Protein AF-A0A418VIE2-F1 (afdb_monomer_lite)

pLDDT: mean 78.19, std 21.06, range [44.25, 98.56]

Foldseek 3Di:
DDDDDDDDDDDDPPPPDPPPVPPVQPLVNVLVVLVVQLVVCVVVVPVVSNVVSVVVNVVSVVVVVVVVVVVVVVD

Structure (mmCIF, N/CA/C/O backbone):
data_AF-A0A418VIE2-F1
#
_entry.id   AF-A0A418VIE2-F1
#
loop_
_atom_site.group_PDB
_atom_site.id
_atom_site.type_symbol
_atom_site.label_atom_id
_atom_site.label_alt_id
_atom_site.label_comp_id
_atom_site.label_asym_id
_atom_site.label_entity_id
_atom_site.label_seq_id
_atom_site.pdbx_PDB_ins_code
_atom_site.Cartn_x
_atom_site.Cartn_y
_atom_site.Cartn_z
_atom_site.occupancy
_atom_site.B_iso_or_equiv
_atom_site.auth_seq_id
_atom_site.auth_comp_id
_atom_site.auth_asym_id
_atom_site.auth_atom_id
_atom_site.pdbx_PDB_model_num
ATOM 1 N N . MET A 1 1 ? 67.004 7.727 10.924 1.00 44.25 1 MET A N 1
ATOM 2 C CA . MET A 1 1 ? 66.107 8.866 10.635 1.00 44.25 1 MET A CA 1
ATOM 3 C C . MET A 1 1 ? 64.684 8.398 10.876 1.00 44.25 1 MET A C 1
ATOM 5 O O . MET A 1 1 ? 64.160 7.648 10.067 1.00 44.25 1 MET A O 1
ATOM 9 N N . GLY A 1 2 ? 64.122 8.717 12.042 1.00 47.75 2 GLY A N 1
ATOM 10 C CA . GLY A 1 2 ? 62.741 8.377 12.385 1.00 47.75 2 GLY A CA 1
ATOM 11 C C . GLY A 1 2 ? 61.825 9.549 12.060 1.00 47.75 2 GLY A C 1
ATOM 12 O O . GLY A 1 2 ? 62.172 10.688 12.360 1.00 47.75 2 GLY A O 1
ATOM 13 N N . THR A 1 3 ? 60.668 9.277 11.465 1.00 54.97 3 THR A N 1
ATOM 14 C CA . THR A 1 3 ? 59.562 10.237 11.434 1.00 54.97 3 THR A CA 1
ATOM 15 C C . THR A 1 3 ? 58.306 9.552 11.952 1.00 54.97 3 THR A C 1
ATOM 17 O O . THR A 1 3 ? 57.660 8.757 11.277 1.00 54.97 3 THR A O 1
ATOM 20 N N . SER A 1 4 ? 58.005 9.843 13.214 1.00 46.97 4 SER A N 1
ATOM 21 C CA . SER A 1 4 ? 56.699 9.632 13.821 1.00 46.97 4 SER A CA 1
ATOM 22 C C . SER A 1 4 ? 55.819 10.819 13.443 1.00 46.97 4 SER A C 1
ATOM 24 O O . SER A 1 4 ? 56.144 11.947 13.815 1.00 46.97 4 SER A O 1
ATOM 26 N N . SER A 1 5 ? 54.699 10.579 12.763 1.00 53.31 5 SER A N 1
ATOM 27 C CA . SER A 1 5 ? 53.666 11.599 12.564 1.00 53.31 5 SER A CA 1
ATOM 28 C C . SER A 1 5 ? 52.427 11.258 13.384 1.00 53.31 5 SER A C 1
ATOM 30 O O . SER A 1 5 ? 51.810 10.207 13.239 1.00 53.31 5 SER A O 1
ATOM 32 N N . LYS A 1 6 ? 52.148 12.180 14.305 1.00 49.38 6 LYS A N 1
ATOM 33 C CA . LYS A 1 6 ? 51.090 12.211 15.312 1.00 49.38 6 LYS A CA 1
ATOM 34 C C . LYS A 1 6 ? 49.682 12.160 14.717 1.00 49.38 6 LYS A C 1
ATOM 36 O O . LYS A 1 6 ? 49.360 12.881 13.778 1.00 49.38 6 LYS A O 1
ATOM 41 N N . SER A 1 7 ? 48.845 11.397 15.416 1.00 50.56 7 SER A N 1
ATOM 42 C CA . SER A 1 7 ? 47.387 11.507 15.473 1.00 50.56 7 SER A CA 1
ATOM 43 C C . SER A 1 7 ? 46.937 12.962 15.666 1.00 50.56 7 SER A C 1
ATOM 45 O O . SER A 1 7 ? 47.450 13.654 16.547 1.00 50.56 7 SER A O 1
ATOM 47 N N . SER A 1 8 ? 45.973 13.409 14.858 1.00 58.31 8 SER A N 1
ATOM 48 C CA . SER A 1 8 ? 45.213 14.642 15.080 1.00 58.31 8 SER A CA 1
ATOM 49 C C . SER A 1 8 ? 43.730 14.291 15.135 1.00 58.31 8 SER A C 1
ATOM 51 O O . SER A 1 8 ? 43.072 14.070 14.124 1.00 58.31 8 SER A O 1
ATOM 53 N N . GLN A 1 9 ? 43.244 14.193 16.364 1.00 55.88 9 GLN A N 1
ATOM 54 C CA . GLN A 1 9 ? 41.845 14.123 16.744 1.00 55.88 9 GLN A CA 1
ATOM 55 C C . GLN A 1 9 ? 41.242 15.530 16.662 1.00 55.88 9 GLN A C 1
ATOM 57 O O . GLN A 1 9 ? 41.697 16.407 17.387 1.00 55.88 9 GLN A O 1
ATOM 62 N N . THR A 1 10 ? 40.178 15.728 15.882 1.00 47.44 10 THR A N 1
ATOM 63 C CA . THR A 1 10 ? 39.162 16.763 16.147 1.00 47.44 10 THR A CA 1
ATOM 64 C C . THR A 1 10 ? 37.792 16.301 15.652 1.00 47.44 10 THR A C 1
ATOM 66 O O . THR A 1 10 ? 37.380 16.510 14.516 1.00 47.44 10 THR A O 1
ATOM 69 N N . ASN A 1 11 ? 37.091 15.624 16.559 1.00 57.06 11 ASN A N 1
ATOM 70 C CA . ASN A 1 11 ? 35.708 15.907 16.939 1.00 57.06 11 ASN A CA 1
ATOM 71 C C . ASN A 1 11 ? 34.934 16.846 15.982 1.00 57.06 11 ASN A C 1
ATOM 73 O O . ASN A 1 11 ? 34.904 18.059 16.176 1.00 57.06 11 ASN A O 1
ATOM 77 N N . THR A 1 12 ? 34.231 16.286 15.001 1.00 50.66 12 THR A N 1
ATOM 78 C CA . THR A 1 12 ? 33.000 16.903 14.492 1.00 50.66 12 THR A CA 1
ATOM 79 C C . THR A 1 12 ? 31.843 16.015 14.900 1.00 50.66 12 THR A C 1
ATOM 81 O O . THR A 1 12 ? 31.431 15.093 14.203 1.00 50.66 12 THR A O 1
ATOM 84 N N . ALA A 1 13 ? 31.339 16.308 16.098 1.00 54.47 13 ALA A N 1
ATOM 85 C CA . ALA A 1 13 ? 29.998 15.950 16.502 1.00 54.47 13 ALA A CA 1
ATOM 86 C C . ALA A 1 13 ? 29.017 16.547 15.483 1.00 54.47 13 ALA A C 1
ATOM 88 O O . ALA A 1 13 ? 28.583 17.688 15.610 1.00 54.47 13 ALA A O 1
ATOM 89 N N . ARG A 1 14 ? 28.663 15.778 14.454 1.00 52.34 14 ARG A N 1
ATOM 90 C CA . ARG A 1 14 ? 27.330 15.880 13.875 1.00 52.34 14 ARG A CA 1
ATOM 91 C C . ARG A 1 14 ? 26.464 14.905 14.644 1.00 52.34 14 ARG A C 1
ATOM 93 O O . ARG A 1 14 ? 26.228 13.778 14.228 1.00 52.34 14 ARG A O 1
ATOM 100 N N . ALA A 1 15 ? 26.028 15.380 15.807 1.00 52.25 15 ALA A N 1
ATOM 101 C CA . ALA A 1 15 ? 24.715 15.028 16.297 1.00 52.25 15 ALA A CA 1
ATOM 102 C C . ALA A 1 15 ? 23.730 15.467 15.206 1.00 52.25 15 ALA A C 1
ATOM 104 O O . ALA A 1 15 ? 23.276 16.607 15.184 1.00 52.25 15 ALA A O 1
ATOM 105 N N . SER A 1 16 ? 23.470 14.586 14.241 1.00 48.16 16 SER A N 1
ATOM 106 C CA . SER A 1 16 ? 22.164 14.595 13.609 1.00 48.16 16 SER A CA 1
ATOM 107 C C . SER A 1 16 ? 21.240 14.159 14.724 1.00 48.16 16 SER A C 1
ATOM 109 O O . SER A 1 16 ? 21.236 12.987 15.101 1.00 48.16 16 SER A O 1
ATOM 111 N N . SER A 1 17 ? 20.607 15.152 15.348 1.00 48.53 17 SER A N 1
ATOM 112 C CA . SER A 1 17 ? 19.502 14.956 16.264 1.00 48.53 17 SER A CA 1
ATOM 113 C C . SER A 1 17 ? 18.673 13.799 15.739 1.00 48.53 17 SER A C 1
ATOM 115 O O . SER A 1 17 ? 18.223 13.827 14.594 1.00 48.53 17 SER A O 1
ATOM 117 N N . ALA A 1 18 ? 18.537 12.766 16.564 1.00 53.66 18 ALA A N 1
ATOM 118 C CA . ALA A 1 18 ? 17.408 11.880 16.453 1.00 53.66 18 ALA A CA 1
ATOM 119 C C . ALA A 1 18 ? 16.190 12.802 16.476 1.00 53.66 18 ALA A C 1
ATOM 121 O O . ALA A 1 18 ? 15.856 13.369 17.518 1.00 53.66 18 ALA A O 1
ATOM 122 N N . GLU A 1 19 ? 15.600 13.041 15.309 1.00 52.88 19 GLU A N 1
ATOM 123 C CA . GLU A 1 19 ? 14.234 13.514 15.233 1.00 52.88 19 GLU A CA 1
ATOM 124 C C . GLU A 1 19 ? 13.398 12.343 15.739 1.00 52.88 19 GLU A C 1
ATOM 126 O O . GLU A 1 19 ? 12.840 11.558 14.982 1.00 52.88 19 GLU A O 1
ATOM 131 N N . ASP A 1 20 ? 13.359 12.211 17.065 1.00 48.88 20 ASP A N 1
ATOM 132 C CA . ASP A 1 20 ? 12.337 11.495 17.815 1.00 48.88 20 ASP A CA 1
ATOM 133 C C . ASP A 1 20 ? 11.036 12.308 17.723 1.00 48.88 20 ASP A C 1
ATOM 135 O O . ASP A 1 20 ? 10.429 12.744 18.696 1.00 48.88 20 ASP A O 1
ATOM 139 N N . GLY A 1 21 ? 10.663 12.621 16.487 1.00 45.22 21 GLY A N 1
ATOM 140 C CA . GLY A 1 21 ? 9.343 13.036 16.097 1.00 45.22 21 GLY A CA 1
ATOM 141 C C . GLY A 1 21 ? 8.675 11.760 15.654 1.00 45.22 21 GLY A C 1
ATOM 142 O O . GLY A 1 21 ? 8.662 11.449 14.467 1.00 45.22 21 GLY A O 1
ATOM 143 N N . SER A 1 22 ? 8.154 11.007 16.619 1.00 49.78 22 SER A N 1
ATOM 144 C CA . SER A 1 22 ? 7.197 9.930 16.389 1.00 49.78 22 SER A CA 1
ATOM 145 C C . SER A 1 22 ? 5.914 10.520 15.786 1.00 49.78 22 SER A C 1
ATOM 147 O O . SER A 1 22 ? 4.851 10.500 16.398 1.00 49.78 22 SER A O 1
ATOM 149 N N . ASN A 1 23 ? 6.009 11.095 14.588 1.00 51.19 23 ASN A N 1
ATOM 150 C CA . ASN A 1 23 ? 4.883 11.397 13.731 1.00 51.19 23 ASN A CA 1
ATOM 151 C C . ASN A 1 23 ? 4.503 10.044 13.136 1.00 51.19 23 ASN A C 1
ATOM 153 O O . ASN A 1 23 ? 4.905 9.698 12.027 1.00 51.19 23 ASN A O 1
ATOM 157 N N . ALA A 1 24 ? 3.876 9.205 13.965 1.00 59.88 24 ALA A N 1
ATOM 158 C CA . ALA A 1 24 ? 3.369 7.919 13.532 1.00 59.88 24 ALA A CA 1
ATOM 159 C C . ALA A 1 24 ? 2.461 8.208 12.338 1.00 59.88 24 ALA A C 1
ATOM 161 O O . ALA A 1 24 ? 1.412 8.832 12.509 1.00 59.88 24 ALA A O 1
ATOM 162 N N . ALA A 1 25 ? 2.927 7.847 11.138 1.00 65.75 25 ALA A N 1
ATOM 163 C CA . ALA A 1 25 ? 2.162 8.018 9.916 1.00 65.75 25 ALA A CA 1
ATOM 164 C C . ALA A 1 25 ? 0.772 7.436 10.165 1.00 65.75 25 ALA A C 1
ATOM 166 O O . ALA A 1 25 ? 0.646 6.358 10.763 1.00 65.75 25 ALA A O 1
ATOM 167 N N . SER A 1 26 ? -0.267 8.180 9.789 1.00 86.12 26 SER A N 1
ATOM 168 C CA . SER A 1 26 ? -1.616 7.657 9.939 1.00 86.12 26 SER A CA 1
ATOM 169 C C . SER A 1 26 ? -1.744 6.366 9.124 1.00 86.12 26 SER A C 1
ATOM 171 O O . SER A 1 26 ? -0.992 6.131 8.174 1.00 86.12 26 SER A O 1
ATOM 173 N N . ILE A 1 27 ? -2.682 5.501 9.513 1.00 88.00 27 ILE A N 1
ATOM 174 C CA . ILE A 1 27 ? -2.978 4.283 8.745 1.00 88.00 27 ILE A CA 1
ATOM 175 C C . ILE A 1 27 ? -3.297 4.655 7.285 1.00 88.00 27 ILE A C 1
ATOM 177 O O . ILE A 1 27 ? -2.823 3.979 6.376 1.00 88.00 27 ILE A O 1
ATOM 181 N N . ASP A 1 28 ? -3.972 5.789 7.072 1.00 89.06 28 ASP A N 1
ATOM 182 C CA . ASP A 1 28 ? -4.271 6.358 5.755 1.00 89.06 28 ASP A CA 1
ATOM 183 C C . ASP A 1 28 ? -3.011 6.760 4.968 1.00 89.06 28 ASP A C 1
ATOM 185 O O . ASP A 1 28 ? -2.883 6.450 3.781 1.00 89.06 28 ASP A O 1
ATOM 189 N N . ASP A 1 29 ? -2.041 7.415 5.613 1.00 93.12 29 ASP A N 1
ATOM 190 C CA . ASP A 1 29 ? -0.781 7.797 4.959 1.00 93.12 29 ASP A CA 1
ATOM 191 C C . ASP A 1 29 ? 0.030 6.558 4.560 1.00 93.12 29 ASP A C 1
ATOM 193 O O . ASP A 1 29 ? 0.625 6.501 3.477 1.00 93.12 29 ASP A O 1
ATOM 197 N N . LEU A 1 30 ? 0.034 5.539 5.423 1.00 93.75 30 LEU A N 1
ATOM 198 C CA . LEU A 1 30 ? 0.707 4.273 5.158 1.00 93.75 30 LEU A CA 1
ATOM 199 C C . LEU A 1 30 ? 0.031 3.514 4.007 1.00 93.75 30 LEU A C 1
ATOM 201 O O . LEU A 1 30 ? 0.712 3.044 3.097 1.00 93.75 30 LEU A O 1
ATOM 205 N N . ALA A 1 31 ? -1.299 3.450 4.011 1.00 95.25 31 ALA A N 1
ATOM 206 C CA . ALA A 1 31 ? -2.115 2.898 2.936 1.00 95.25 31 ALA A CA 1
ATOM 207 C C . ALA A 1 31 ? -1.804 3.545 1.579 1.00 95.25 31 ALA A C 1
ATOM 209 O O . ALA A 1 31 ? -1.534 2.852 0.596 1.00 95.25 31 ALA A O 1
ATOM 210 N N . SER A 1 32 ? -1.795 4.880 1.548 1.00 96.38 32 SER A N 1
ATOM 211 C CA . SER A 1 32 ? -1.482 5.673 0.358 1.00 96.38 32 SER A CA 1
ATOM 212 C C . SER A 1 32 ? -0.061 5.406 -0.146 1.00 96.38 32 SER A C 1
ATOM 214 O O . SER A 1 32 ? 0.155 5.169 -1.336 1.00 96.38 32 SER A O 1
ATOM 216 N N . THR A 1 33 ? 0.906 5.344 0.771 1.00 97.44 33 THR A N 1
ATOM 217 C CA . THR A 1 33 ? 2.308 5.058 0.441 1.00 97.44 33 THR A CA 1
ATOM 218 C C . THR A 1 33 ? 2.478 3.663 -0.163 1.00 97.44 33 THR A C 1
ATOM 220 O O . THR A 1 33 ? 3.204 3.502 -1.144 1.00 97.44 33 THR A O 1
ATOM 223 N N . ILE A 1 34 ? 1.797 2.653 0.387 1.00 97.75 34 ILE A N 1
ATOM 224 C CA . ILE A 1 34 ? 1.843 1.285 -0.144 1.00 97.75 34 ILE A CA 1
ATOM 225 C C . ILE A 1 34 ? 1.222 1.227 -1.543 1.00 97.75 34 ILE A C 1
ATOM 227 O O . ILE A 1 34 ? 1.807 0.603 -2.424 1.00 97.75 34 ILE A O 1
ATOM 231 N N . ASN A 1 35 ? 0.093 1.903 -1.778 1.00 98.19 35 ASN A N 1
ATOM 232 C CA . ASN A 1 35 ? -0.529 1.951 -3.106 1.00 98.19 35 ASN A CA 1
ATOM 233 C C . ASN A 1 35 ? 0.415 2.563 -4.152 1.00 98.19 35 ASN A C 1
ATOM 235 O O . ASN A 1 35 ? 0.613 1.974 -5.211 1.00 98.19 35 ASN A O 1
ATOM 239 N N . LEU A 1 36 ? 1.070 3.682 -3.827 1.00 98.31 36 LEU A N 1
ATOM 240 C CA . LEU A 1 36 ? 2.061 4.294 -4.716 1.00 98.31 36 LEU A CA 1
ATOM 241 C C . LEU A 1 36 ? 3.236 3.345 -5.002 1.00 98.31 36 LEU A C 1
ATOM 243 O O . LEU A 1 36 ? 3.716 3.264 -6.130 1.00 98.31 36 LEU A O 1
ATOM 247 N N . ALA A 1 37 ? 3.709 2.615 -3.991 1.00 98.44 37 ALA A N 1
ATOM 248 C CA . ALA A 1 37 ? 4.783 1.645 -4.171 1.00 98.44 37 ALA A CA 1
ATOM 249 C C . ALA A 1 37 ? 4.358 0.458 -5.056 1.00 98.44 37 ALA A C 1
ATOM 251 O O . ALA A 1 37 ? 5.193 -0.069 -5.791 1.00 98.44 37 ALA A O 1
ATOM 252 N N . ILE A 1 38 ? 3.086 0.040 -4.999 1.00 98.50 38 ILE A N 1
ATOM 253 C CA . ILE A 1 38 ? 2.534 -0.995 -5.886 1.00 98.50 38 ILE A CA 1
ATOM 254 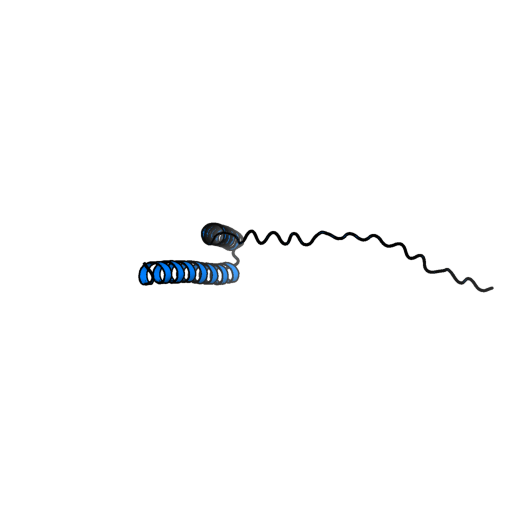C C . ILE A 1 38 ? 2.582 -0.506 -7.331 1.00 98.50 38 ILE A C 1
ATOM 256 O O . ILE A 1 38 ? 3.173 -1.194 -8.156 1.00 98.50 38 ILE A O 1
ATOM 260 N N . GLU A 1 39 ? 2.057 0.691 -7.613 1.00 98.56 39 GLU A N 1
ATOM 261 C CA . GLU A 1 39 ? 2.085 1.289 -8.958 1.00 98.56 39 GLU A CA 1
ATOM 262 C C . GLU A 1 39 ? 3.522 1.368 -9.498 1.00 98.56 39 GLU A C 1
ATOM 264 O O . GLU A 1 39 ? 3.809 0.923 -10.606 1.00 98.56 39 GLU A O 1
ATOM 269 N N . GLN A 1 40 ? 4.470 1.826 -8.674 1.00 98.56 40 GLN A N 1
ATOM 270 C CA . GLN A 1 40 ? 5.885 1.878 -9.052 1.00 98.56 40 GLN A CA 1
ATOM 271 C C . GLN A 1 40 ? 6.484 0.489 -9.315 1.00 98.56 40 GLN A C 1
ATOM 273 O O . GLN A 1 40 ? 7.291 0.319 -10.228 1.00 98.56 40 GLN A O 1
ATOM 278 N N . ALA A 1 41 ? 6.127 -0.516 -8.515 1.00 98.44 41 ALA A N 1
ATOM 279 C CA . ALA A 1 41 ? 6.604 -1.881 -8.707 1.00 98.44 41 ALA A CA 1
ATOM 280 C C . ALA A 1 41 ? 6.009 -2.532 -9.968 1.00 98.44 41 ALA A C 1
ATOM 282 O O . ALA A 1 41 ? 6.711 -3.293 -10.641 1.00 98.44 41 ALA A O 1
ATOM 283 N N . GLU A 1 42 ? 4.753 -2.221 -10.298 1.00 98.31 42 GLU A N 1
ATOM 284 C CA . GLU A 1 42 ? 4.092 -2.626 -11.541 1.00 98.31 42 GLU A CA 1
ATOM 285 C C . GLU A 1 42 ? 4.763 -1.979 -12.757 1.00 98.31 42 GLU A C 1
ATOM 287 O O . GLU A 1 42 ? 5.147 -2.696 -13.684 1.00 98.31 42 GLU A O 1
ATOM 292 N N . ASP A 1 43 ? 5.009 -0.666 -12.711 1.00 98.50 43 ASP A N 1
ATOM 293 C CA . ASP A 1 43 ? 5.698 0.090 -13.767 1.00 98.50 43 ASP A CA 1
ATOM 294 C C . ASP A 1 43 ? 7.116 -0.438 -14.032 1.00 98.50 43 ASP A C 1
ATOM 296 O O . ASP A 1 43 ? 7.581 -0.492 -15.173 1.00 98.50 43 ASP A O 1
ATOM 300 N N . LEU A 1 44 ? 7.815 -0.867 -12.977 1.00 98.38 44 LEU A N 1
ATOM 301 C CA . LEU A 1 44 ? 9.145 -1.473 -13.071 1.00 98.38 44 LEU A CA 1
ATOM 302 C C . LEU A 1 44 ? 9.112 -2.963 -13.460 1.00 98.38 44 LEU A C 1
ATOM 304 O O . LEU A 1 44 ? 10.170 -3.561 -13.673 1.00 98.38 44 LEU A O 1
ATOM 308 N N . GLY A 1 45 ? 7.932 -3.585 -13.541 1.00 98.12 45 GLY A N 1
ATOM 309 C CA . GLY A 1 45 ? 7.764 -5.001 -13.872 1.00 98.12 45 GLY A CA 1
ATOM 310 C C . GLY A 1 45 ? 8.267 -5.969 -12.793 1.00 98.12 45 GLY A C 1
ATOM 311 O O . GLY A 1 45 ? 8.589 -7.122 -13.092 1.00 98.12 45 GLY A O 1
ATOM 312 N N . ILE A 1 46 ? 8.360 -5.533 -11.532 1.00 98.38 46 ILE A N 1
ATOM 313 C CA . ILE A 1 46 ? 8.909 -6.329 -10.424 1.00 98.38 46 ILE A CA 1
ATOM 314 C C .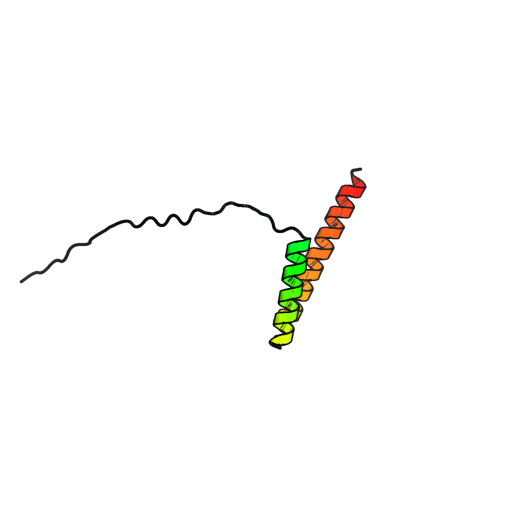 ILE A 1 46 ? 7.769 -7.056 -9.696 1.00 98.38 46 ILE A C 1
ATOM 316 O O . ILE A 1 46 ? 7.364 -6.685 -8.595 1.00 98.38 46 ILE A O 1
ATOM 320 N N . GLY A 1 47 ? 7.266 -8.143 -10.287 1.00 97.12 47 GLY A N 1
ATOM 321 C CA . GLY A 1 47 ? 6.089 -8.861 -9.769 1.00 97.12 47 GLY A CA 1
ATOM 322 C C . GLY A 1 47 ? 6.205 -9.355 -8.317 1.00 97.12 47 GLY A C 1
ATOM 323 O O . GLY A 1 47 ? 5.226 -9.333 -7.576 1.00 97.12 47 GLY A O 1
ATOM 324 N N . ALA A 1 48 ? 7.404 -9.738 -7.864 1.00 98.06 48 ALA A N 1
ATOM 325 C CA . ALA A 1 48 ? 7.619 -10.138 -6.469 1.00 98.06 48 ALA A CA 1
ATOM 326 C C . ALA A 1 48 ? 7.429 -8.969 -5.482 1.00 98.06 48 ALA A C 1
ATOM 328 O O . ALA A 1 48 ? 6.913 -9.170 -4.384 1.00 98.06 48 ALA A O 1
ATOM 329 N N . ALA A 1 49 ? 7.817 -7.751 -5.874 1.00 98.06 49 ALA A N 1
ATOM 330 C CA . ALA A 1 49 ? 7.617 -6.558 -5.057 1.00 98.06 49 ALA A CA 1
ATOM 331 C C . ALA A 1 49 ? 6.131 -6.187 -4.995 1.00 98.06 49 ALA A C 1
ATOM 333 O O . ALA A 1 49 ? 5.625 -5.938 -3.905 1.00 98.06 49 ALA A O 1
ATOM 334 N N . VAL A 1 50 ? 5.421 -6.260 -6.127 1.00 98.50 50 VAL A N 1
ATOM 335 C CA . VAL A 1 50 ? 3.959 -6.083 -6.180 1.00 98.50 50 VAL A CA 1
ATOM 336 C C . VAL A 1 50 ? 3.274 -7.031 -5.198 1.00 98.50 50 VAL A C 1
ATOM 338 O O . VAL A 1 50 ? 2.513 -6.591 -4.341 1.00 98.50 50 VAL A O 1
ATOM 341 N N . GLN A 1 51 ? 3.604 -8.325 -5.245 1.00 98.25 51 GLN A N 1
ATOM 342 C CA . GLN A 1 51 ? 2.981 -9.317 -4.370 1.00 98.25 51 GLN A CA 1
ATOM 343 C C . GLN A 1 51 ? 3.240 -9.040 -2.881 1.00 98.25 51 GLN A C 1
ATOM 345 O O . GLN A 1 51 ? 2.315 -9.128 -2.072 1.00 98.25 51 GLN A O 1
ATOM 350 N N . LEU A 1 52 ? 4.472 -8.676 -2.510 1.00 98.50 52 LEU A N 1
ATOM 351 C CA . LEU A 1 52 ? 4.810 -8.319 -1.128 1.00 98.50 52 LEU A CA 1
ATOM 352 C C . LEU A 1 52 ? 4.058 -7.068 -0.657 1.00 98.50 52 LEU A C 1
ATOM 354 O O . LEU A 1 52 ? 3.539 -7.046 0.457 1.00 98.50 52 LEU A O 1
ATOM 358 N N . LEU A 1 53 ? 3.961 -6.047 -1.507 1.00 98.44 53 LEU A N 1
ATOM 359 C CA . LEU A 1 53 ? 3.271 -4.801 -1.182 1.00 98.44 53 LEU A CA 1
ATOM 360 C C . LEU A 1 53 ? 1.754 -4.992 -1.074 1.00 98.44 53 LEU A C 1
ATOM 362 O O . LEU A 1 53 ? 1.136 -4.438 -0.168 1.00 98.44 53 LEU A O 1
ATOM 366 N N . MET A 1 54 ? 1.155 -5.840 -1.915 1.00 98.00 54 MET A N 1
ATOM 367 C CA . MET A 1 54 ? -0.254 -6.223 -1.781 1.00 98.00 54 MET A CA 1
ATOM 368 C C . MET A 1 54 ? -0.529 -6.934 -0.449 1.00 98.00 54 MET A C 1
ATOM 370 O O . MET A 1 54 ? -1.553 -6.677 0.185 1.00 98.00 54 MET A O 1
ATOM 374 N N . MET A 1 55 ? 0.383 -7.800 0.011 1.00 98.31 55 MET A N 1
ATOM 375 C CA . MET A 1 55 ? 0.253 -8.427 1.331 1.00 98.31 55 MET A CA 1
ATOM 376 C C . MET A 1 55 ? 0.366 -7.405 2.463 1.00 98.31 55 MET A C 1
ATOM 378 O O . MET A 1 55 ? -0.451 -7.429 3.381 1.00 98.31 55 MET A O 1
ATOM 382 N N . ALA A 1 56 ? 1.325 -6.482 2.372 1.00 97.38 56 ALA A N 1
ATOM 383 C CA . ALA A 1 56 ? 1.460 -5.401 3.342 1.00 97.38 56 ALA A CA 1
ATOM 384 C C . ALA A 1 56 ? 0.193 -4.529 3.392 1.00 97.38 56 ALA A C 1
ATOM 386 O O . ALA A 1 56 ? -0.264 -4.166 4.474 1.00 97.38 56 ALA A O 1
ATOM 387 N N . ARG A 1 57 ? -0.430 -4.244 2.239 1.00 97.25 57 ARG A N 1
ATOM 388 C CA . ARG A 1 57 ? -1.686 -3.485 2.174 1.00 97.25 57 ARG A CA 1
ATOM 389 C C . ARG A 1 57 ? -2.812 -4.184 2.933 1.00 97.25 57 ARG A C 1
ATOM 391 O O . ARG A 1 57 ? -3.478 -3.544 3.742 1.00 97.25 57 ARG A O 1
ATOM 398 N N . LEU A 1 58 ? -2.969 -5.491 2.715 1.00 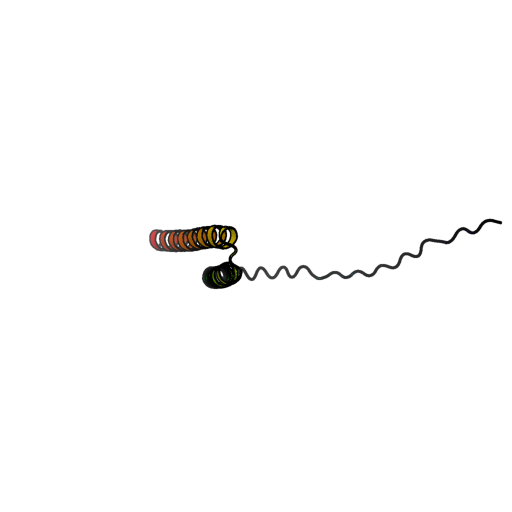97.88 58 LEU A N 1
ATOM 399 C CA . LEU A 1 58 ? -3.969 -6.301 3.407 1.00 97.88 58 LEU A CA 1
ATOM 400 C C . LEU A 1 58 ? -3.769 -6.276 4.929 1.00 97.88 58 LEU A C 1
ATOM 402 O O . LEU A 1 58 ? -4.738 -6.175 5.675 1.00 97.88 58 LEU A O 1
ATOM 406 N N . GLU A 1 59 ? -2.524 -6.355 5.400 1.00 96.56 59 GLU A N 1
ATOM 407 C CA . GLU A 1 59 ? -2.216 -6.293 6.833 1.00 96.56 59 GLU A CA 1
ATOM 408 C C . GLU A 1 59 ? -2.605 -4.941 7.453 1.00 96.56 59 GLU A C 1
ATOM 410 O O . GLU A 1 59 ? -3.174 -4.900 8.549 1.00 96.56 59 GLU A O 1
ATOM 415 N N . VAL A 1 60 ? -2.364 -3.840 6.733 1.00 95.31 60 VAL A N 1
ATOM 416 C CA . VAL A 1 60 ? -2.771 -2.493 7.159 1.00 95.31 60 VAL A CA 1
ATOM 417 C C . VAL A 1 60 ? -4.295 -2.390 7.263 1.00 95.31 60 VAL A C 1
ATOM 419 O O . VAL A 1 60 ? -4.799 -1.967 8.304 1.00 95.31 60 VAL A O 1
ATOM 422 N N . ASP A 1 61 ? -5.029 -2.856 6.251 1.00 94.50 61 ASP A N 1
ATOM 423 C CA . ASP A 1 61 ? -6.499 -2.808 6.242 1.00 94.50 61 ASP A CA 1
ATOM 424 C C . ASP A 1 61 ? -7.108 -3.659 7.371 1.00 94.50 61 ASP A C 1
ATOM 426 O O . ASP A 1 61 ? -8.024 -3.234 8.076 1.00 94.50 61 ASP A O 1
ATOM 430 N N . LEU A 1 62 ? -6.569 -4.859 7.613 1.00 94.62 62 LEU A N 1
ATOM 431 C CA . LEU A 1 62 ? -7.022 -5.714 8.716 1.00 94.62 62 LEU A CA 1
ATOM 432 C C . LEU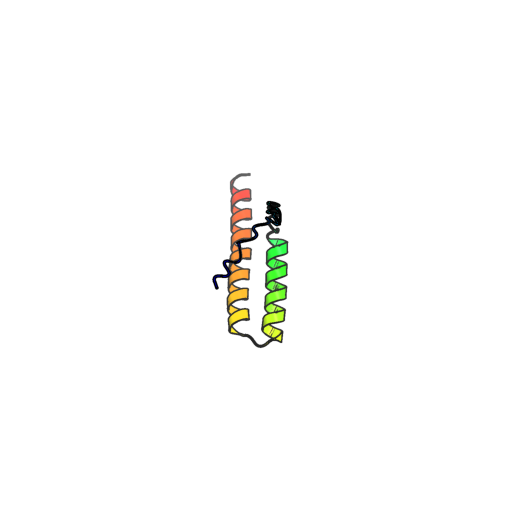 A 1 62 ? -6.730 -5.094 10.089 1.00 94.62 62 LEU A C 1
ATOM 434 O O . LEU A 1 62 ? -7.527 -5.246 11.020 1.00 94.62 62 LEU A O 1
ATOM 438 N N . THR A 1 63 ? -5.612 -4.379 10.220 1.00 91.38 63 THR A N 1
ATOM 439 C CA . THR A 1 63 ? -5.258 -3.657 11.448 1.00 91.38 63 THR A CA 1
ATOM 440 C C . THR A 1 63 ? -6.233 -2.514 11.718 1.00 91.38 63 THR A C 1
ATOM 442 O O . THR A 1 63 ? -6.650 -2.317 12.864 1.00 91.38 63 THR A O 1
ATOM 445 N N . GLU A 1 64 ? -6.645 -1.7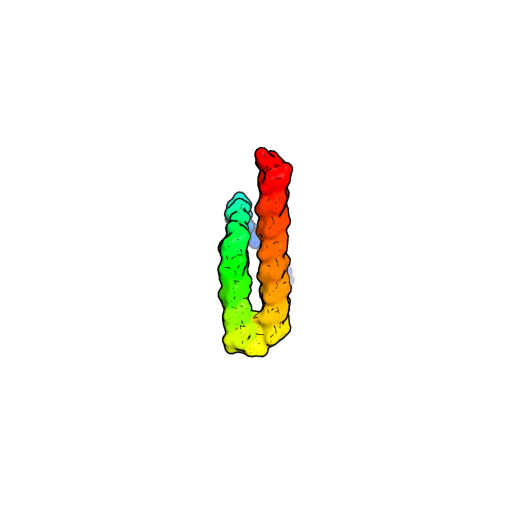92 10.676 1.00 90.88 64 GLU A N 1
ATOM 446 C CA . GLU A 1 64 ? -7.662 -0.748 10.774 1.00 90.88 64 GLU A CA 1
ATOM 447 C C . GLU A 1 64 ? -9.007 -1.308 11.246 1.00 90.88 64 GLU A C 1
ATOM 449 O O . GLU A 1 64 ? -9.542 -0.856 12.262 1.00 90.88 64 GLU A O 1
ATOM 454 N N . ILE A 1 65 ? -9.487 -2.376 10.603 1.00 89.12 65 ILE A N 1
ATOM 455 C CA . ILE A 1 65 ? -10.738 -3.057 10.970 1.00 89.12 65 ILE A CA 1
ATOM 456 C C . ILE A 1 65 ? -10.697 -3.540 12.426 1.00 89.12 65 ILE A C 1
ATOM 458 O O . ILE A 1 65 ? -11.663 -3.376 13.182 1.00 89.12 65 ILE A O 1
ATOM 462 N N . ALA A 1 66 ? -9.580 -4.134 12.856 1.00 90.25 66 ALA A N 1
ATOM 463 C CA . ALA A 1 66 ? -9.413 -4.590 14.233 1.00 90.25 66 ALA A CA 1
ATOM 464 C C . ALA A 1 66 ? -9.476 -3.420 15.231 1.00 90.25 66 ALA A C 1
ATOM 466 O O . ALA A 1 66 ? -10.073 -3.547 16.307 1.00 90.25 66 ALA A O 1
ATOM 467 N N . ARG A 1 67 ? -8.903 -2.266 14.869 1.00 87.00 67 ARG A N 1
ATOM 468 C CA . ARG A 1 67 ? -8.942 -1.047 15.683 1.00 87.00 67 ARG A CA 1
ATOM 469 C C . ARG A 1 67 ? -10.364 -0.498 15.806 1.00 87.00 67 ARG A C 1
ATOM 471 O O . ARG A 1 67 ? -10.795 -0.224 16.925 1.00 87.00 67 ARG A O 1
ATOM 478 N N . GLU A 1 68 ? -11.098 -0.401 14.701 1.00 83.75 68 GLU A N 1
ATOM 479 C CA . GLU A 1 68 ? -12.502 0.041 14.676 1.00 83.75 68 GLU A CA 1
ATOM 480 C C . GLU A 1 68 ? -13.434 -0.900 15.450 1.00 83.75 68 GLU A C 1
ATOM 482 O O . GLU A 1 68 ? -14.342 -0.475 16.167 1.00 83.75 68 GLU A O 1
ATOM 487 N N . THR A 1 69 ? -13.194 -2.208 15.358 1.00 83.62 69 THR A N 1
ATOM 488 C CA . THR A 1 69 ? -13.983 -3.207 16.091 1.00 83.62 69 THR A CA 1
ATOM 489 C C . THR A 1 69 ? -13.776 -3.075 17.601 1.00 83.62 69 THR A C 1
ATOM 491 O O . THR A 1 69 ? -14.727 -3.173 18.386 1.00 83.62 69 THR A O 1
ATOM 494 N N . LYS A 1 70 ? -12.534 -2.810 18.028 1.00 73.69 70 LYS A N 1
ATOM 495 C CA . LYS A 1 70 ? -12.197 -2.609 19.439 1.00 73.69 70 LYS A CA 1
ATOM 496 C C . LYS A 1 70 ? -12.859 -1.356 20.004 1.00 73.69 70 LYS A C 1
ATOM 498 O O . LYS A 1 70 ? -13.427 -1.433 21.089 1.00 73.69 70 LYS A O 1
ATOM 503 N N . THR A 1 71 ? -12.838 -0.241 19.275 1.00 69.00 71 THR A N 1
ATOM 504 C CA . THR A 1 71 ? -13.487 1.003 19.719 1.00 69.00 71 THR A CA 1
ATOM 505 C C . THR A 1 71 ? -15.009 0.869 19.785 1.00 69.00 71 THR A C 1
ATOM 507 O O . THR A 1 71 ? -15.612 1.402 20.712 1.00 69.00 71 THR A O 1
ATOM 510 N N . ARG A 1 72 ? -15.629 0.097 18.879 1.00 63.91 72 ARG A N 1
ATOM 511 C CA . ARG A 1 72 ? -17.079 -0.173 18.891 1.00 63.91 72 ARG A CA 1
ATOM 512 C C . ARG A 1 72 ? -17.545 -1.044 20.059 1.00 63.91 72 ARG A C 1
ATOM 514 O O . ARG A 1 72 ? -18.669 -0.892 20.511 1.00 63.91 72 ARG A O 1
ATOM 521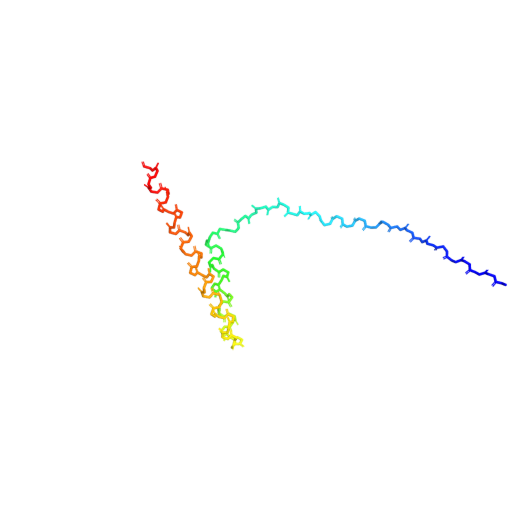 N N . THR A 1 73 ? -16.710 -1.969 20.528 1.00 61.34 73 THR A N 1
ATOM 522 C CA . THR A 1 73 ? -17.072 -2.898 21.618 1.00 61.34 73 THR A CA 1
ATOM 523 C C . THR A 1 73 ? -16.966 -2.243 23.002 1.00 61.34 73 THR A C 1
ATOM 525 O O . THR A 1 73 ? -17.546 -2.729 23.968 1.00 61.34 73 THR A O 1
ATOM 528 N N . THR A 1 74 ? -16.216 -1.144 23.114 1.00 57.38 74 THR A N 1
ATOM 529 C CA . THR A 1 74 ? -15.974 -0.424 24.376 1.00 57.38 74 THR A CA 1
ATOM 530 C C . THR A 1 74 ? -16.806 0.853 24.547 1.00 57.38 74 THR A C 1
ATOM 532 O O . THR A 1 74 ? -16.592 1.563 25.528 1.00 57.38 74 THR A O 1
ATOM 535 N N . ALA A 1 75 ? -17.696 1.165 23.601 1.00 48.75 75 ALA A N 1
ATOM 536 C CA . ALA A 1 75 ? -18.594 2.324 23.614 1.00 48.75 75 ALA A CA 1
ATOM 537 C C . ALA A 1 75 ? -20.033 1.892 23.925 1.00 48.75 75 ALA A C 1
ATOM 539 O O . ALA A 1 75 ? -20.727 2.660 24.628 1.00 48.75 75 ALA A O 1
#

Radius of gyration: 24.08 Å; chains: 1; bounding box: 85×27×38 Å

Secondary structure (DSSP, 8-state):
--------------------------HHHHHHHHHHHHHHHHHTT-HHHHHHHHHHHHHHHHHHHHHHHHHHHT-

Organism: Rhodopseudomonas palustris (NCBI:txid1076)

Sequence (75 aa):
MGTSSKSSQTNTARASSAEDGSNAASIDDLASTINLAIEQAEDLGIGAAVQLLMMARLEVDLTEIARETKTRTTA